Protein AF-A0A659UPA1-F1 (afdb_monomer)

Secondary structure (DSSP, 8-state):
-EEEEEEEGGGGGGGGGGGSTT--SSEEEEE--SS-GGG-EEEEE-TT-HHHHHHHHHHHTT-EEEEEE--TT-PPPPTTHHHHSTTSTTSTTTTTTS-HHHH-HHHHHHHHTT-SSHHHHHIIIIIS-S--TTHHHHHHHHHHHHHHTSPPPPP--

Nearest PDB structures (foldseek):
  1qe1-assembly1_A  TM=3.192E-01  e=7.813E+00  Human immunodeficiency virus type 1 BH10

Solvent-accessible surface area (backbone atoms only — not comparable to full-atom values): 9681 Å² total; per-residue (Å²): 111,74,46,78,35,90,45,35,35,76,52,26,86,54,52,70,55,64,61,37,90,85,51,64,61,78,45,62,54,75,50,73,46,84,92,47,61,87,73,49,48,76,52,78,35,39,81,84,33,67,62,45,48,50,46,40,51,23,61,77,67,74,33,48,64,37,33,70,39,65,40,82,81,66,71,75,77,66,84,62,63,64,66,80,64,67,82,60,95,77,58,80,65,60,82,76,62,70,54,70,53,78,80,37,52,59,35,48,53,18,43,77,74,72,34,97,37,36,64,67,36,42,44,52,56,57,73,68,32,93,72,51,77,65,48,70,61,52,51,52,49,53,56,46,57,57,52,73,76,48,77,84,77,78,82,85,127

Mean predicted aligned error: 10.01 Å

Structure (mmCIF, N/CA/C/O backbone):
data_AF-A0A659UPA1-F1
#
_entry.id   AF-A0A659UPA1-F1
#
loop_
_atom_site.group_PDB
_atom_site.id
_atom_site.type_symbol
_atom_site.label_atom_id
_atom_site.label_alt_id
_atom_site.label_comp_id
_atom_site.label_asym_id
_atom_site.label_entity_id
_atom_site.label_seq_id
_atom_site.pdbx_PDB_ins_code
_atom_site.Cartn_x
_atom_site.Cartn_y
_atom_site.Cartn_z
_atom_site.occupancy
_atom_site.B_iso_or_equiv
_atom_site.auth_seq_id
_atom_site.auth_comp_id
_atom_site.auth_asym_id
_atom_site.auth_atom_id
_atom_site.pdbx_PDB_model_num
ATOM 1 N N . VAL A 1 1 ? -15.733 5.324 -4.811 1.00 90.50 1 VAL A N 1
ATOM 2 C CA . VAL A 1 1 ? -14.363 5.826 -4.558 1.00 90.50 1 VAL A CA 1
ATOM 3 C C . VAL A 1 1 ? -13.585 4.723 -3.864 1.00 90.50 1 VAL A C 1
ATOM 5 O O . VAL A 1 1 ? -14.192 3.997 -3.078 1.00 90.50 1 VAL A O 1
ATOM 8 N N . ALA A 1 2 ? -12.307 4.561 -4.199 1.00 96.75 2 ALA A N 1
ATOM 9 C CA . ALA A 1 2 ? -11.407 3.609 -3.560 1.00 96.75 2 ALA A CA 1
ATOM 10 C C . ALA A 1 2 ? -10.199 4.355 -2.980 1.00 96.75 2 ALA A C 1
ATOM 12 O O . ALA A 1 2 ? -9.765 5.346 -3.562 1.00 96.75 2 ALA A O 1
ATOM 13 N N . VAL A 1 3 ? -9.702 3.878 -1.845 1.00 98.12 3 VAL A N 1
ATOM 14 C CA . VAL A 1 3 ? -8.472 4.310 -1.185 1.00 98.12 3 VAL A CA 1
ATOM 15 C C . VAL A 1 3 ? -7.553 3.101 -1.133 1.00 98.12 3 VAL A C 1
ATOM 17 O O . VAL A 1 3 ? -7.930 2.045 -0.616 1.00 98.12 3 VAL A O 1
ATOM 20 N N . LEU A 1 4 ? -6.379 3.265 -1.728 1.00 98.00 4 LEU A N 1
ATOM 21 C CA . LEU A 1 4 ? -5.340 2.255 -1.833 1.00 98.00 4 LEU A CA 1
ATOM 22 C C . LEU A 1 4 ? -4.172 2.719 -0.967 1.00 98.00 4 LEU A C 1
ATOM 24 O O . LEU A 1 4 ? -3.770 3.876 -1.072 1.00 98.00 4 LEU A O 1
ATOM 28 N N . ILE A 1 5 ? -3.709 1.852 -0.075 1.00 97.50 5 ILE A N 1
ATOM 29 C CA . ILE A 1 5 ? -2.656 2.147 0.899 1.00 97.50 5 ILE A CA 1
ATOM 30 C C . ILE A 1 5 ? -1.534 1.130 0.691 1.00 97.50 5 ILE A C 1
ATOM 32 O O . ILE A 1 5 ? -1.822 -0.044 0.470 1.00 97.50 5 ILE A O 1
ATOM 36 N N . GLU A 1 6 ? -0.279 1.562 0.762 1.00 95.25 6 GLU A N 1
ATOM 37 C CA . GLU A 1 6 ? 0.862 0.641 0.802 1.00 95.25 6 GLU A CA 1
ATOM 38 C C . GLU A 1 6 ? 0.796 -0.236 2.061 1.00 95.25 6 GLU A C 1
ATOM 40 O O . GLU A 1 6 ? 0.401 0.190 3.149 1.00 95.25 6 GLU A O 1
ATOM 45 N N . GLY A 1 7 ? 1.117 -1.506 1.895 1.00 94.44 7 GLY A N 1
ATOM 46 C CA . GLY A 1 7 ? 0.991 -2.551 2.894 1.00 94.44 7 GLY A CA 1
ATOM 47 C C . GLY A 1 7 ? 0.538 -3.872 2.278 1.00 94.44 7 GLY A C 1
ATOM 48 O O . GLY A 1 7 ? 0.177 -3.933 1.100 1.00 94.44 7 GLY A O 1
ATOM 49 N N . PRO A 1 8 ? 0.528 -4.952 3.069 1.00 95.31 8 PRO A N 1
ATOM 50 C CA . PRO A 1 8 ? 0.425 -6.298 2.537 1.00 95.31 8 PRO A CA 1
ATOM 51 C C . PRO A 1 8 ? -1.033 -6.637 2.197 1.00 95.31 8 PRO A C 1
ATOM 53 O O . PRO A 1 8 ? -1.941 -6.495 3.027 1.00 95.31 8 PRO A O 1
ATOM 56 N N . ALA A 1 9 ? -1.288 -7.057 0.952 1.00 95.62 9 ALA A N 1
ATOM 57 C CA . ALA A 1 9 ? -2.650 -7.210 0.426 1.00 95.62 9 ALA A CA 1
ATOM 58 C C . ALA A 1 9 ? -3.538 -8.167 1.248 1.00 95.62 9 ALA A C 1
ATOM 60 O O . ALA A 1 9 ? -4.740 -7.915 1.407 1.00 95.62 9 ALA A O 1
ATOM 61 N N . ASP A 1 10 ? -2.955 -9.225 1.809 1.00 95.06 10 ASP A N 1
ATOM 62 C CA . ASP A 1 10 ? -3.593 -10.225 2.674 1.00 95.06 10 ASP A CA 1
ATOM 63 C C . ASP A 1 10 ? -4.076 -9.655 4.021 1.00 95.06 10 ASP A C 1
ATOM 65 O O . ASP A 1 10 ? -5.009 -10.194 4.619 1.00 95.06 10 ASP A O 1
ATOM 69 N N . ALA A 1 11 ? -3.557 -8.503 4.454 1.00 96.50 11 ALA A N 1
ATOM 70 C CA . ALA A 1 11 ? -4.013 -7.809 5.657 1.00 96.50 11 ALA A CA 1
ATOM 71 C C . ALA A 1 11 ? -5.138 -6.787 5.406 1.00 96.50 11 ALA A C 1
ATOM 73 O O . ALA A 1 11 ? -5.604 -6.139 6.347 1.00 96.50 11 ALA A O 1
ATOM 74 N N . SER A 1 12 ? -5.626 -6.637 4.167 1.00 97.25 12 SER A N 1
ATOM 75 C CA . SER A 1 12 ? -6.622 -5.608 3.806 1.00 97.25 12 SER A CA 1
ATOM 76 C C . SER A 1 12 ? -7.880 -5.630 4.681 1.00 97.25 12 SER A C 1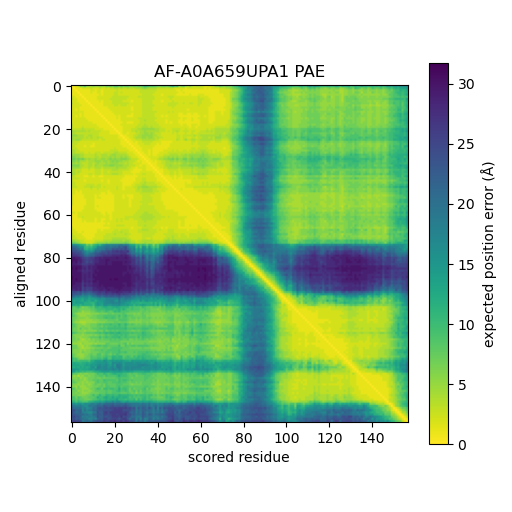
ATOM 78 O O . SER A 1 12 ? -8.478 -4.587 4.949 1.00 97.25 12 SER A O 1
ATOM 80 N N . ALA A 1 13 ? -8.302 -6.812 5.140 1.00 97.12 13 ALA A N 1
ATOM 81 C CA . ALA A 1 13 ? -9.482 -6.969 5.991 1.00 97.12 13 ALA A CA 1
ATOM 82 C C . ALA A 1 13 ? -9.327 -6.317 7.380 1.00 97.12 13 ALA A C 1
ATOM 84 O O . ALA A 1 13 ? -10.329 -6.068 8.052 1.00 97.12 13 ALA A O 1
ATOM 85 N N . LEU A 1 14 ? -8.094 -6.024 7.803 1.00 96.88 14 LEU A N 1
ATOM 86 C CA . LEU A 1 14 ? -7.776 -5.420 9.095 1.00 96.88 14 LEU A CA 1
ATOM 87 C C . LEU A 1 14 ? -7.799 -3.885 9.057 1.00 96.88 14 LEU A C 1
ATOM 89 O O . LEU A 1 14 ? -7.975 -3.266 10.104 1.00 96.88 14 LEU A O 1
ATOM 93 N N . LEU A 1 15 ? -7.692 -3.258 7.880 1.00 97.06 15 LEU A N 1
ATOM 94 C CA . LEU A 1 15 ? -7.679 -1.794 7.730 1.00 97.06 15 LEU A CA 1
ATOM 95 C C . LEU A 1 15 ? -8.849 -1.072 8.429 1.00 97.06 15 LEU A C 1
ATOM 97 O O . LEU A 1 15 ? -8.596 -0.081 9.116 1.00 97.06 15 LEU A O 1
ATOM 101 N N . PRO A 1 16 ? -10.114 -1.547 8.357 1.00 97.00 16 PRO A N 1
ATOM 102 C CA . PRO A 1 16 ? -11.224 -0.879 9.041 1.00 97.00 16 PRO A CA 1
ATOM 103 C C . PRO A 1 16 ? -11.073 -0.817 10.566 1.00 97.00 16 PRO A C 1
ATOM 105 O O . PRO A 1 16 ? -11.706 0.014 11.215 1.00 97.00 16 PRO A O 1
ATOM 108 N N . LEU A 1 17 ? -10.238 -1.681 11.156 1.00 97.31 17 LEU A N 1
ATOM 109 C CA . LEU A 1 17 ? -9.998 -1.696 12.595 1.00 97.31 17 LEU A CA 1
ATOM 110 C C . LEU A 1 17 ? -9.262 -0.438 13.076 1.00 97.31 17 LEU A C 1
ATOM 112 O O . LEU A 1 17 ? -9.412 -0.100 14.248 1.00 97.31 17 LEU A O 1
ATOM 116 N N . LEU A 1 18 ? -8.526 0.251 12.191 1.00 96.88 18 LEU A N 1
ATOM 117 C CA . LEU A 1 18 ? -7.843 1.518 12.483 1.00 96.88 18 LEU A CA 1
ATOM 118 C C . LEU A 1 18 ? -8.816 2.649 12.837 1.00 96.88 18 LEU A C 1
ATOM 120 O O . LEU A 1 18 ? -8.448 3.559 13.564 1.00 96.88 18 LEU A O 1
ATOM 124 N N . ALA A 1 19 ? -10.067 2.576 12.374 1.00 96.81 19 ALA A N 1
ATOM 125 C CA . ALA A 1 19 ? -11.094 3.576 12.668 1.00 96.81 19 ALA A CA 1
ATOM 126 C C . ALA A 1 19 ? -11.883 3.301 13.959 1.00 96.81 19 ALA A C 1
ATOM 128 O O . ALA A 1 19 ? -12.828 4.030 14.273 1.00 96.81 19 ALA A O 1
ATOM 129 N N . ARG A 1 20 ? -11.542 2.242 14.707 1.00 97.25 20 ARG A N 1
ATOM 130 C CA . ARG A 1 20 ? -12.195 1.956 15.989 1.00 97.25 20 ARG A CA 1
ATOM 131 C C . ARG A 1 20 ? -11.721 2.942 17.064 1.00 97.25 20 ARG A C 1
ATOM 133 O O . ARG A 1 20 ? -10.518 3.159 17.164 1.00 97.25 20 ARG A O 1
ATOM 140 N N . PRO A 1 21 ? -12.615 3.482 17.917 1.00 94.19 21 PRO A N 1
ATOM 141 C CA . PRO A 1 21 ? -12.233 4.424 18.977 1.00 94.19 21 PRO A CA 1
ATOM 142 C C . PRO A 1 21 ? -11.178 3.888 19.956 1.00 94.19 21 PRO A C 1
ATOM 144 O O . PRO A 1 21 ? -10.422 4.660 20.544 1.00 94.19 21 PRO A O 1
ATOM 147 N N . GLU A 1 22 ? -11.134 2.569 20.149 1.00 95.88 22 GLU A N 1
ATOM 148 C CA . GLU A 1 22 ? -10.166 1.894 21.014 1.00 95.88 22 GLU A CA 1
ATOM 149 C C . GLU A 1 22 ? -8.780 1.749 20.362 1.00 95.88 22 GLU A C 1
ATOM 151 O O . GLU A 1 22 ? -7.802 1.484 21.058 1.00 95.88 22 GLU A O 1
ATOM 156 N N . MET A 1 23 ? -8.682 1.919 19.039 1.00 95.25 23 MET A N 1
ATOM 157 C CA . MET A 1 23 ? -7.437 1.818 18.282 1.00 95.25 23 MET A CA 1
ATOM 158 C C . MET A 1 23 ? -6.723 3.175 18.280 1.00 95.25 23 MET A C 1
ATOM 160 O O . MET A 1 23 ? -6.838 3.946 17.335 1.00 95.25 23 MET A O 1
ATOM 164 N N . GLN A 1 24 ? -6.017 3.488 19.369 1.00 94.88 24 GLN A N 1
ATOM 165 C CA . GLN A 1 24 ? -5.309 4.764 19.541 1.00 94.88 24 GLN A CA 1
ATOM 166 C C . GLN A 1 24 ? -3.842 4.649 19.100 1.00 94.88 24 GLN A C 1
ATOM 168 O O . GLN A 1 24 ? -3.090 3.912 19.741 1.00 94.88 24 GLN A O 1
ATOM 173 N N . PRO A 1 25 ? -3.408 5.369 18.046 1.00 95.44 25 PRO A N 1
ATOM 174 C CA . PRO A 1 25 ? -2.010 5.398 17.629 1.00 95.44 25 PRO A CA 1
ATOM 175 C C . PRO A 1 25 ? -1.051 5.880 18.738 1.00 95.44 25 PRO A C 1
ATOM 177 O O . PRO A 1 25 ? -1.446 6.700 19.570 1.00 95.44 25 PRO A O 1
ATOM 180 N N . PRO A 1 26 ? 0.224 5.445 18.729 1.00 95.44 26 PRO A N 1
ATOM 181 C CA . PRO A 1 26 ? 0.847 4.618 17.698 1.00 95.44 26 PRO A CA 1
ATOM 182 C C . PRO A 1 26 ? 0.427 3.145 17.793 1.00 95.44 26 PRO A C 1
ATOM 184 O O . PRO A 1 26 ? 0.515 2.523 18.849 1.00 95.44 26 PRO A O 1
ATOM 187 N N . VAL A 1 27 ? -0.005 2.586 16.664 1.00 96.12 27 VAL A N 1
ATOM 188 C CA . VAL A 1 27 ? -0.340 1.161 16.503 1.00 96.12 27 VAL A CA 1
ATOM 189 C C . VAL A 1 27 ? 0.393 0.625 15.285 1.00 96.12 27 VAL A C 1
ATOM 191 O O . VAL A 1 27 ? 0.774 1.397 14.415 1.00 96.12 27 VAL A O 1
ATOM 194 N N . ALA A 1 28 ? 0.597 -0.683 15.196 1.00 96.19 28 ALA A N 1
ATOM 195 C CA . ALA A 1 28 ? 1.211 -1.291 14.023 1.00 96.19 28 ALA A CA 1
ATOM 196 C C . ALA A 1 28 ? 0.437 -2.536 13.603 1.00 96.19 28 ALA A C 1
ATOM 198 O O . ALA A 1 28 ? -0.066 -3.280 14.448 1.00 96.19 28 ALA A O 1
ATOM 199 N N . LEU A 1 29 ? 0.376 -2.770 12.295 1.00 95.56 29 LEU A N 1
ATOM 200 C CA . LEU A 1 29 ? 0.093 -4.096 11.767 1.00 95.56 29 LEU A CA 1
ATOM 201 C C . LEU A 1 29 ? 1.363 -4.939 11.924 1.00 95.56 29 LEU A C 1
ATOM 203 O O . LEU A 1 29 ? 2.443 -4.503 11.527 1.00 95.56 29 LEU A O 1
ATOM 207 N N . LEU A 1 30 ? 1.219 -6.131 12.499 1.00 94.88 30 LEU A N 1
ATOM 208 C CA . LEU A 1 30 ? 2.305 -7.079 12.719 1.00 94.88 30 LEU A CA 1
ATOM 209 C C . LEU A 1 30 ? 2.024 -8.348 11.918 1.00 94.88 30 LEU A C 1
ATOM 211 O O . LEU A 1 30 ? 1.008 -9.003 12.155 1.00 94.88 30 LEU A O 1
ATOM 215 N N . CYS A 1 31 ? 2.940 -8.708 11.024 1.00 93.25 31 CYS A N 1
ATOM 216 C CA . CYS A 1 31 ? 2.966 -10.035 10.417 1.00 93.25 31 CYS A CA 1
ATOM 217 C C . CYS A 1 31 ? 4.097 -10.825 11.077 1.00 93.25 31 CYS A C 1
ATOM 219 O O . CYS A 1 31 ? 5.269 -10.490 10.910 1.00 93.25 31 CYS A O 1
ATOM 221 N N . TYR A 1 32 ? 3.722 -11.824 11.880 1.00 92.38 32 TYR A N 1
ATOM 222 C CA . TYR A 1 32 ? 4.630 -12.633 12.691 1.00 92.38 32 TYR A CA 1
ATOM 223 C C . TYR A 1 32 ? 4.571 -14.099 12.238 1.00 92.38 32 TYR A C 1
ATOM 225 O O . TYR A 1 32 ? 3.611 -14.797 12.574 1.00 92.38 32 TYR A O 1
ATOM 233 N N . PRO A 1 33 ? 5.555 -14.570 11.462 1.00 89.56 33 PRO A N 1
ATOM 234 C CA . PRO A 1 33 ? 5.671 -15.980 11.109 1.00 89.56 33 PRO A CA 1
ATOM 235 C C . PRO A 1 33 ? 6.227 -16.789 12.291 1.00 89.56 33 PRO A C 1
ATOM 237 O O . PRO A 1 33 ? 7.334 -16.538 12.762 1.00 89.56 33 PRO A O 1
ATOM 240 N N . GLU A 1 34 ? 5.453 -17.767 12.774 1.00 90.25 34 GLU A N 1
ATOM 241 C CA . GLU A 1 34 ? 5.802 -18.570 13.961 1.00 90.25 34 GLU A CA 1
ATOM 242 C C . GLU A 1 34 ? 7.057 -19.432 13.757 1.00 90.25 34 GLU A C 1
ATOM 244 O O . GLU A 1 34 ? 7.867 -19.559 14.676 1.00 90.25 34 GLU A O 1
ATOM 249 N N . ASP A 1 35 ? 7.234 -19.986 12.555 1.00 89.44 35 ASP A N 1
ATOM 250 C CA . ASP A 1 35 ? 8.360 -20.867 12.221 1.00 89.44 35 ASP A CA 1
ATOM 251 C C . ASP A 1 35 ? 9.671 -20.105 11.975 1.00 89.44 35 ASP A C 1
ATOM 253 O O . ASP A 1 35 ? 10.754 -20.679 12.082 1.00 89.44 35 ASP A O 1
ATOM 257 N N . ASP A 1 36 ? 9.585 -18.804 11.680 1.00 87.81 36 ASP A N 1
ATOM 258 C CA . ASP A 1 36 ? 10.746 -17.938 11.469 1.00 87.81 36 ASP A CA 1
ATOM 259 C C . ASP A 1 36 ? 10.5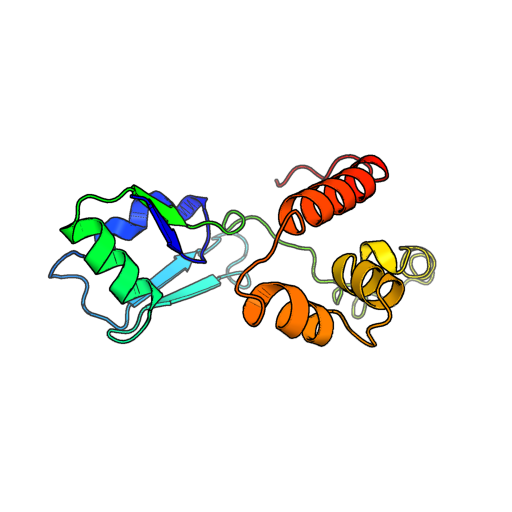21 -16.523 12.037 1.00 87.81 36 ASP A C 1
ATOM 261 O O . ASP A 1 36 ? 10.369 -15.556 11.284 1.00 87.81 36 ASP A O 1
ATOM 265 N N . PRO A 1 37 ? 10.539 -16.354 13.372 1.00 90.00 37 PRO A N 1
ATOM 266 C CA . PRO A 1 37 ? 10.281 -15.065 14.012 1.00 90.00 37 PRO A CA 1
ATOM 267 C C . PRO A 1 37 ? 11.199 -13.919 13.561 1.00 90.00 37 PRO A C 1
ATOM 269 O O . PRO A 1 37 ? 10.834 -12.751 13.720 1.00 90.00 37 PRO A O 1
ATOM 272 N N . ALA A 1 38 ? 12.387 -14.222 13.023 1.00 87.81 38 ALA A N 1
ATOM 273 C CA . ALA A 1 38 ? 13.336 -13.219 12.544 1.00 87.81 38 ALA A CA 1
ATOM 274 C C . ALA A 1 38 ? 12.820 -12.466 11.306 1.00 87.81 38 ALA A C 1
ATOM 276 O O . ALA A 1 38 ? 13.182 -11.311 11.104 1.00 87.81 38 ALA A O 1
ATOM 277 N N . SER A 1 39 ? 11.915 -13.074 10.535 1.00 84.31 39 SER A N 1
ATOM 278 C CA . SER A 1 39 ? 11.296 -12.475 9.343 1.00 84.31 39 SER A CA 1
ATOM 279 C C . SER A 1 39 ? 10.029 -11.652 9.632 1.00 84.31 39 SER A C 1
ATOM 281 O O . SER A 1 39 ? 9.226 -11.369 8.741 1.00 84.31 39 SER A O 1
ATOM 283 N N . THR A 1 40 ? 9.830 -11.250 10.887 1.00 90.62 40 THR A N 1
ATOM 284 C CA . THR A 1 40 ? 8.704 -10.406 11.301 1.00 90.62 40 THR A CA 1
ATOM 285 C C . THR A 1 40 ? 8.731 -9.049 10.602 1.00 90.62 40 THR A C 1
ATOM 287 O O . THR A 1 40 ? 9.754 -8.369 10.587 1.00 90.62 40 THR A O 1
ATOM 290 N N . SER A 1 41 ? 7.571 -8.610 10.113 1.00 91.12 41 SER A N 1
ATOM 291 C CA . SER A 1 41 ? 7.400 -7.297 9.481 1.00 91.12 41 SER A CA 1
ATOM 292 C C . SER A 1 41 ? 6.361 -6.447 10.209 1.00 91.12 41 SER A C 1
ATOM 294 O O . SER A 1 41 ? 5.366 -6.957 10.738 1.00 91.12 41 SER A O 1
ATOM 296 N N . PHE A 1 42 ? 6.605 -5.136 10.243 1.00 93.25 42 PHE A N 1
ATOM 297 C CA . PHE A 1 42 ? 5.761 -4.154 10.915 1.00 93.25 42 PHE A CA 1
ATOM 298 C C . PHE A 1 42 ? 5.406 -2.997 9.977 1.00 93.25 42 PHE A C 1
ATOM 300 O O . PHE A 1 42 ? 6.278 -2.413 9.341 1.00 93.25 42 PHE A O 1
ATOM 307 N N . TRP A 1 43 ? 4.126 -2.618 9.961 1.00 95.56 43 TRP A N 1
ATOM 308 C CA . TRP A 1 43 ? 3.632 -1.415 9.284 1.00 95.56 43 TRP A CA 1
ATOM 309 C C . TRP A 1 43 ? 3.069 -0.465 10.345 1.00 95.56 43 TRP A C 1
ATOM 311 O O . TRP A 1 43 ? 1.972 -0.713 10.864 1.00 95.56 43 TRP A O 1
ATOM 321 N N . PRO A 1 44 ? 3.838 0.559 10.762 1.00 96.06 44 PRO A N 1
ATOM 322 C CA . PRO A 1 44 ? 3.455 1.447 11.848 1.00 96.06 44 PRO A CA 1
ATOM 323 C C . PRO A 1 44 ? 2.496 2.541 11.370 1.00 96.06 44 PRO A C 1
ATOM 325 O O . PRO A 1 44 ? 2.694 3.159 10.331 1.00 96.06 44 PRO A O 1
ATOM 328 N N . PHE A 1 45 ? 1.499 2.841 12.194 1.00 97.25 45 PHE A N 1
ATOM 329 C CA . PHE A 1 45 ? 0.539 3.919 12.002 1.00 97.25 45 PHE A CA 1
ATOM 330 C C . PHE A 1 45 ? 0.678 4.933 13.133 1.00 97.25 45 PHE A C 1
ATOM 332 O O . PHE A 1 45 ? 0.535 4.609 14.316 1.00 97.25 45 PHE A O 1
ATOM 339 N N . ALA A 1 46 ? 0.925 6.182 12.755 1.00 97.00 46 ALA A N 1
ATOM 340 C CA . ALA A 1 46 ? 0.899 7.332 13.650 1.00 97.00 46 ALA A CA 1
ATOM 341 C C . ALA A 1 46 ? -0.347 8.179 13.379 1.00 97.00 46 ALA A C 1
ATOM 343 O O . ALA A 1 46 ? -0.882 8.162 12.271 1.00 97.00 46 ALA A O 1
ATOM 344 N N . GLU A 1 47 ? -0.768 8.986 14.355 1.00 96.75 47 GLU A N 1
ATOM 345 C CA . GLU A 1 47 ? -1.916 9.888 14.187 1.00 96.75 47 GLU A CA 1
ATOM 346 C C . GLU A 1 47 ? -1.764 10.787 12.950 1.00 96.75 47 GLU A C 1
ATOM 348 O O . GLU A 1 47 ? -2.729 11.011 12.233 1.00 96.75 47 GLU A O 1
ATOM 353 N N . PHE A 1 48 ? -0.547 11.239 12.643 1.00 95.44 48 PHE A N 1
ATOM 354 C CA . PHE A 1 48 ? -0.251 12.088 11.485 1.00 95.44 48 PHE A CA 1
ATOM 355 C C . PHE A 1 48 ? 0.154 11.317 10.218 1.00 95.44 48 PHE A C 1
ATOM 357 O O . PHE A 1 48 ? 0.426 11.953 9.201 1.00 95.44 48 PHE A O 1
ATOM 364 N N . SER A 1 49 ? 0.240 9.983 10.265 1.00 96.06 49 SER A N 1
ATOM 365 C CA . SER A 1 49 ? 0.639 9.201 9.088 1.00 96.06 49 SER A CA 1
ATOM 366 C C . SER A 1 49 ? -0.439 9.287 7.998 1.00 96.06 49 SER A C 1
ATOM 368 O O . SER A 1 49 ? -1.634 9.179 8.317 1.00 96.06 49 SER A O 1
ATOM 370 N N . PRO A 1 50 ? -0.058 9.523 6.730 1.00 96.81 50 PRO A N 1
ATOM 371 C CA . PRO A 1 50 ? -1.021 9.650 5.641 1.00 96.81 50 PRO A CA 1
ATOM 372 C C . PRO A 1 50 ? -1.858 8.379 5.467 1.00 96.81 50 PRO A C 1
ATOM 374 O O . PRO A 1 50 ? -3.052 8.475 5.197 1.00 96.81 50 PRO A O 1
ATOM 377 N N . GLU A 1 51 ? -1.284 7.205 5.715 1.00 97.00 51 GLU A N 1
ATOM 378 C CA . GLU A 1 51 ? -1.951 5.905 5.656 1.00 97.00 51 GLU A CA 1
ATOM 379 C C . GLU A 1 51 ? -3.073 5.813 6.698 1.00 97.00 51 GLU A C 1
ATOM 381 O O . GLU A 1 51 ? -4.208 5.452 6.377 1.00 97.00 51 GLU A O 1
ATOM 386 N N . TYR A 1 52 ? -2.796 6.207 7.946 1.00 97.44 52 TYR A N 1
ATOM 387 C CA . TYR A 1 52 ? -3.806 6.216 9.005 1.00 97.44 52 TYR A CA 1
ATOM 388 C C . TYR A 1 52 ? -4.937 7.203 8.695 1.00 97.44 52 TYR A C 1
ATOM 390 O O . TYR A 1 52 ? -6.115 6.852 8.782 1.00 97.44 52 TYR A O 1
ATOM 398 N N . GLN A 1 53 ? -4.598 8.422 8.263 1.00 97.88 53 GLN A N 1
ATOM 399 C CA . GLN A 1 53 ? -5.590 9.431 7.882 1.00 97.88 53 GLN A CA 1
ATOM 400 C C . GLN A 1 53 ? -6.448 8.978 6.691 1.00 97.88 53 GLN A C 1
ATOM 402 O O . GLN A 1 53 ? -7.670 9.159 6.699 1.00 97.88 53 GLN A O 1
ATOM 407 N N . ALA A 1 54 ? -5.839 8.328 5.699 1.00 97.88 54 ALA A N 1
ATOM 408 C CA . ALA A 1 54 ? -6.536 7.761 4.553 1.00 97.88 54 ALA A CA 1
ATOM 409 C C . ALA A 1 54 ? -7.502 6.642 4.973 1.00 97.88 54 ALA A C 1
ATOM 411 O O . ALA A 1 54 ? -8.644 6.615 4.505 1.00 97.88 54 ALA A O 1
ATOM 412 N N . ALA A 1 55 ? -7.095 5.767 5.898 1.00 97.75 55 ALA A N 1
ATOM 413 C CA . ALA A 1 55 ? -7.955 4.719 6.440 1.00 97.75 55 ALA A CA 1
ATOM 414 C C . ALA A 1 55 ? -9.166 5.298 7.194 1.00 97.75 55 ALA A C 1
ATOM 416 O O . ALA A 1 55 ? -10.301 4.884 6.938 1.00 97.75 55 ALA A O 1
ATOM 417 N N . LEU A 1 56 ? -8.956 6.298 8.063 1.00 97.88 56 LEU A N 1
ATOM 418 C CA . LEU A 1 56 ? -10.046 6.983 8.771 1.00 97.88 56 LEU A CA 1
ATOM 419 C C . LEU A 1 56 ? -11.035 7.631 7.798 1.00 97.88 56 LEU A C 1
ATOM 421 O O . LEU A 1 56 ? -12.250 7.453 7.925 1.00 97.88 56 LEU A O 1
ATOM 425 N N . TRP A 1 57 ? -10.520 8.355 6.802 1.00 98.44 57 TRP A N 1
ATOM 426 C CA . TRP A 1 57 ? -11.350 8.989 5.784 1.00 98.44 57 TRP A CA 1
ATOM 427 C C . TRP A 1 57 ? -12.143 7.952 4.983 1.00 98.44 57 TRP A C 1
ATOM 429 O O . TRP A 1 57 ? -13.346 8.128 4.776 1.00 98.44 57 TRP A O 1
ATOM 439 N N . ALA A 1 58 ? -11.501 6.859 4.564 1.00 98.44 58 ALA A N 1
ATOM 440 C CA . ALA A 1 58 ? -12.134 5.818 3.766 1.00 98.44 58 ALA A CA 1
ATOM 441 C C . ALA A 1 58 ? -13.290 5.151 4.517 1.00 98.44 58 ALA A C 1
ATOM 443 O O . ALA A 1 58 ? -14.377 5.005 3.955 1.00 98.44 58 ALA A O 1
ATOM 444 N N . VAL A 1 59 ? -13.085 4.810 5.795 1.00 97.94 59 VAL A N 1
ATOM 445 C CA . VAL A 1 59 ? -14.137 4.241 6.649 1.00 97.94 59 VAL A CA 1
ATOM 446 C C . VAL A 1 59 ? -15.273 5.245 6.849 1.00 97.94 59 VAL A C 1
ATOM 448 O O . VAL A 1 59 ? -16.433 4.898 6.634 1.00 97.94 59 VAL A O 1
ATOM 451 N N . GLY A 1 60 ? -14.960 6.502 7.179 1.00 98.00 60 GLY A N 1
ATOM 452 C CA . GLY A 1 60 ? -15.965 7.550 7.390 1.00 98.00 60 GLY A CA 1
ATOM 453 C C . GLY A 1 60 ? -16.804 7.885 6.149 1.00 98.00 60 GLY A C 1
ATOM 454 O O . GLY A 1 60 ? -17.958 8.286 6.279 1.00 98.00 60 GLY A O 1
ATOM 455 N N . ASN A 1 61 ? -16.253 7.683 4.947 1.00 98.44 61 ASN A N 1
ATOM 456 C CA . ASN A 1 61 ? -16.930 7.933 3.668 1.00 98.44 61 ASN A CA 1
ATOM 457 C C . ASN A 1 61 ? -17.454 6.657 2.993 1.00 98.44 61 ASN A C 1
ATOM 459 O O . ASN A 1 61 ? -17.937 6.716 1.861 1.00 98.44 61 ASN A O 1
ATOM 463 N N . ASN A 1 62 ? -17.366 5.506 3.666 1.00 97.56 62 ASN A N 1
ATOM 464 C CA . ASN A 1 62 ? -17.815 4.219 3.142 1.00 97.56 62 ASN A CA 1
ATOM 465 C C . ASN A 1 62 ? -17.163 3.865 1.780 1.00 97.56 62 ASN A C 1
ATOM 467 O O . ASN A 1 62 ? -17.796 3.269 0.902 1.00 97.56 62 ASN A O 1
ATOM 471 N N . ALA A 1 63 ? -15.904 4.279 1.594 1.00 98.38 63 ALA A N 1
ATOM 472 C CA . ALA A 1 63 ? -15.099 4.014 0.407 1.00 98.38 63 ALA A CA 1
ATOM 473 C C . ALA A 1 63 ? -14.519 2.590 0.437 1.00 98.38 63 ALA A C 1
ATOM 475 O O . ALA A 1 63 ? -14.331 1.997 1.499 1.00 98.38 63 ALA A O 1
ATOM 476 N N . ALA A 1 64 ? -14.200 2.035 -0.736 1.00 98.12 64 ALA A N 1
ATOM 477 C CA . ALA A 1 64 ? -13.440 0.789 -0.791 1.00 98.12 64 ALA A CA 1
ATOM 478 C C . ALA A 1 64 ? -12.022 1.042 -0.255 1.00 98.12 64 ALA A C 1
ATOM 480 O O . ALA A 1 64 ? -11.377 1.987 -0.695 1.00 98.12 64 ALA A O 1
ATOM 481 N N . LEU A 1 65 ? -11.552 0.216 0.679 1.00 98.31 65 LEU A N 1
ATOM 482 C CA . LEU A 1 65 ? -10.268 0.387 1.366 1.00 98.31 65 LEU A CA 1
ATOM 483 C C . LEU A 1 65 ? -9.448 -0.900 1.253 1.00 98.31 65 LEU A C 1
ATOM 485 O O . LEU A 1 65 ? -9.941 -1.957 1.658 1.00 98.31 65 LEU A O 1
ATOM 489 N N . ARG A 1 66 ? -8.251 -0.837 0.663 1.00 98.31 66 ARG A N 1
ATOM 490 C CA . ARG A 1 66 ? -7.392 -2.007 0.414 1.00 98.31 66 ARG A CA 1
ATOM 491 C C . ARG A 1 66 ? -5.913 -1.657 0.532 1.00 98.31 66 ARG A C 1
ATOM 493 O O . ARG A 1 66 ? -5.517 -0.547 0.186 1.00 98.31 66 ARG A O 1
ATOM 500 N N . PHE A 1 67 ? -5.138 -2.642 0.965 1.00 97.94 67 PHE A N 1
ATOM 501 C CA . PHE A 1 67 ? -3.698 -2.669 0.764 1.00 97.94 67 PHE A CA 1
ATOM 502 C C . PHE A 1 67 ? -3.367 -3.094 -0.674 1.00 97.94 67 PHE A C 1
ATOM 504 O O . PHE A 1 67 ? -4.185 -3.784 -1.296 1.00 97.94 67 PHE A O 1
ATOM 511 N N . ILE A 1 68 ? -2.217 -2.667 -1.203 1.00 96.88 68 ILE A N 1
ATOM 512 C CA . ILE A 1 68 ? -1.842 -2.910 -2.609 1.00 96.88 68 ILE A CA 1
ATOM 513 C C . ILE A 1 68 ? -0.482 -3.569 -2.835 1.00 96.88 68 ILE A C 1
ATOM 515 O O . ILE A 1 68 ? -0.189 -3.901 -3.984 1.00 96.88 68 ILE A O 1
ATOM 519 N N . ASP A 1 69 ? 0.308 -3.813 -1.793 1.00 93.88 69 ASP A N 1
ATOM 520 C CA . ASP A 1 69 ? 1.589 -4.497 -1.966 1.00 93.88 69 ASP A CA 1
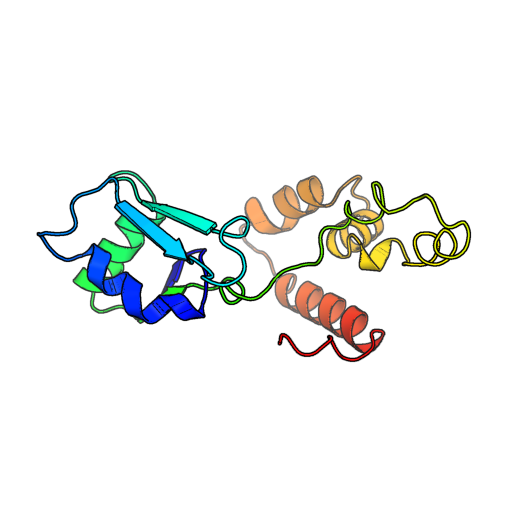ATOM 521 C C . ASP A 1 69 ? 1.385 -6.011 -2.048 1.00 93.88 69 ASP A C 1
ATOM 523 O O . ASP A 1 69 ? 0.278 -6.543 -1.893 1.00 93.88 69 ASP A O 1
ATOM 527 N N . LEU A 1 70 ? 2.481 -6.730 -2.283 1.00 91.69 70 LEU A N 1
ATOM 528 C CA . LEU A 1 70 ? 2.476 -8.185 -2.236 1.00 91.69 70 LEU A CA 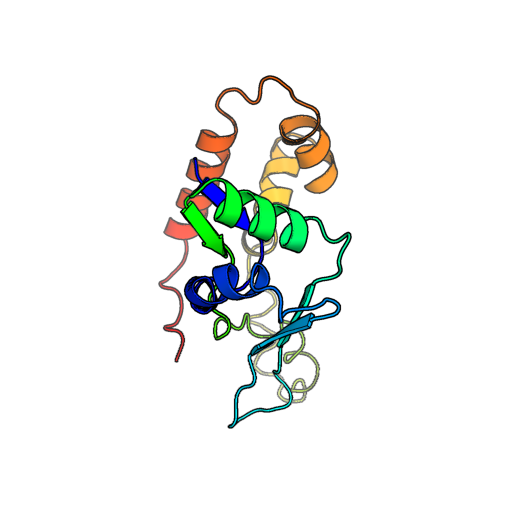1
ATOM 529 C C . LEU A 1 70 ? 2.006 -8.697 -0.855 1.00 91.69 70 LEU A C 1
ATOM 531 O O . LEU A 1 70 ? 2.103 -7.977 0.143 1.00 91.69 70 LEU A O 1
ATOM 535 N N . PRO A 1 71 ? 1.476 -9.933 -0.775 1.00 92.25 71 PRO A N 1
ATOM 536 C CA . PRO A 1 71 ? 1.120 -10.544 0.503 1.00 92.25 71 PRO A CA 1
ATOM 537 C C . PRO A 1 71 ? 2.285 -10.532 1.493 1.00 92.25 71 PRO A C 1
ATOM 539 O O . PRO A 1 71 ? 3.442 -10.584 1.089 1.00 92.25 71 PRO A O 1
ATOM 542 N N . SER A 1 72 ? 1.988 -10.549 2.790 1.00 89.81 72 SER A N 1
ATOM 543 C CA . SER A 1 72 ? 3.015 -10.564 3.840 1.00 89.81 72 SER A CA 1
ATOM 544 C C . SER A 1 72 ? 3.992 -11.748 3.745 1.00 89.81 72 SER A C 1
ATOM 546 O O . SER A 1 72 ? 5.127 -11.649 4.207 1.00 89.81 72 SER A O 1
ATOM 548 N N . SER A 1 73 ? 3.570 -12.854 3.121 1.00 84.69 73 SER A N 1
ATOM 549 C CA . SER A 1 73 ? 4.401 -14.031 2.845 1.00 84.69 73 SER A CA 1
ATOM 550 C C . SER A 1 73 ? 5.294 -13.894 1.613 1.00 84.69 73 SER A C 1
ATOM 552 O O . SER A 1 73 ? 6.205 -14.701 1.432 1.00 84.69 73 SER A O 1
ATOM 554 N N . ALA A 1 74 ? 5.050 -12.905 0.752 1.00 83.88 74 ALA A N 1
ATOM 555 C CA . ALA A 1 74 ? 5.832 -12.703 -0.453 1.00 83.88 74 ALA A CA 1
ATOM 556 C C . ALA A 1 74 ? 7.216 -12.178 -0.076 1.00 83.88 74 ALA A C 1
ATOM 558 O O . ALA A 1 74 ? 7.441 -10.981 0.102 1.00 83.88 74 ALA A O 1
ATOM 559 N N . ARG A 1 75 ? 8.156 -13.109 0.051 1.00 67.38 75 ARG A N 1
ATOM 560 C CA . ARG A 1 75 ? 9.563 -12.800 0.243 1.00 67.38 75 ARG A CA 1
ATOM 561 C C . ARG A 1 75 ? 10.226 -12.725 -1.119 1.00 67.38 75 ARG A C 1
ATOM 563 O O . ARG A 1 75 ? 10.192 -13.676 -1.896 1.00 67.38 75 ARG A O 1
ATOM 570 N N . VAL A 1 76 ? 10.855 -11.593 -1.393 1.00 55.47 76 VAL A N 1
ATOM 571 C CA . VAL A 1 76 ? 11.925 -11.555 -2.385 1.00 55.47 76 VAL A CA 1
ATOM 572 C C . VAL A 1 76 ? 13.132 -12.171 -1.688 1.00 55.47 76 VAL A C 1
ATOM 574 O O . VAL A 1 76 ? 13.486 -11.729 -0.594 1.00 55.47 76 VAL A O 1
ATOM 577 N N . ALA A 1 77 ? 13.708 -13.231 -2.258 1.00 49.97 77 ALA A N 1
ATOM 578 C CA . ALA A 1 77 ? 14.948 -13.795 -1.737 1.00 49.97 77 ALA A CA 1
ATOM 579 C C . ALA A 1 77 ? 15.971 -12.653 -1.579 1.00 49.97 77 ALA A C 1
ATOM 581 O O . ALA A 1 77 ? 16.124 -11.867 -2.522 1.00 49.97 77 ALA A O 1
ATOM 582 N N . PRO A 1 78 ? 16.624 -12.502 -0.412 1.00 43.47 78 PRO A N 1
ATOM 583 C CA . PRO A 1 78 ? 17.675 -11.514 -0.277 1.00 43.47 78 PRO A CA 1
ATOM 584 C C . PRO A 1 78 ? 18.724 -11.783 -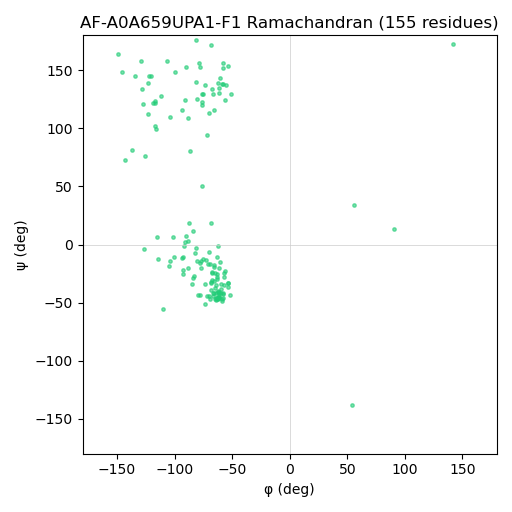1.355 1.00 43.47 78 PRO A C 1
ATOM 586 O O . PRO A 1 78 ? 19.268 -12.881 -1.441 1.00 43.47 78 PRO A O 1
ATOM 589 N N . LEU A 1 79 ? 19.014 -10.769 -2.171 1.00 44.78 79 LEU A N 1
ATOM 590 C CA . LEU A 1 79 ? 20.140 -10.803 -3.110 1.00 44.78 79 LEU A CA 1
ATOM 591 C C . LEU A 1 79 ? 21.486 -10.971 -2.369 1.00 44.78 79 LEU A C 1
ATOM 593 O O . LEU A 1 79 ? 22.482 -11.320 -2.989 1.00 44.78 79 LEU A O 1
ATOM 597 N N . ASP A 1 80 ? 21.502 -10.759 -1.048 1.00 37.22 80 ASP A N 1
ATOM 598 C CA . ASP A 1 80 ? 22.699 -10.759 -0.204 1.00 37.22 80 ASP A CA 1
ATOM 599 C C . ASP A 1 80 ? 23.014 -12.114 0.466 1.00 37.22 80 ASP A C 1
ATOM 601 O O . ASP A 1 80 ? 24.139 -12.300 0.932 1.00 37.22 80 ASP A O 1
ATOM 605 N N . ASP A 1 81 ? 22.115 -13.109 0.451 1.00 34.81 81 ASP A N 1
ATOM 606 C CA . ASP A 1 81 ? 22.453 -14.470 0.933 1.00 34.81 81 ASP A CA 1
ATOM 607 C C . ASP A 1 81 ? 23.440 -15.198 -0.007 1.00 34.81 81 ASP A C 1
ATOM 609 O O . ASP A 1 81 ? 23.991 -16.247 0.332 1.00 34.81 81 ASP A O 1
ATOM 613 N N . ALA A 1 82 ? 23.751 -14.597 -1.157 1.00 37.50 82 ALA A N 1
ATOM 614 C CA . ALA A 1 82 ? 24.865 -14.992 -2.008 1.00 37.50 82 ALA A CA 1
ATOM 615 C C . ALA A 1 82 ? 26.245 -14.561 -1.467 1.00 37.50 82 ALA A C 1
ATOM 617 O O . ALA A 1 82 ? 27.265 -15.057 -1.946 1.00 37.50 82 ALA A O 1
ATOM 618 N N . GLN A 1 83 ? 26.325 -13.678 -0.460 1.00 34.62 83 GLN A N 1
ATOM 619 C CA . GLN A 1 83 ? 27.611 -13.221 0.089 1.00 34.62 83 GLN A CA 1
ATOM 620 C C . GLN A 1 83 ? 28.125 -14.029 1.289 1.00 34.62 83 GLN A C 1
ATOM 622 O O . GLN A 1 83 ? 29.342 -14.097 1.468 1.00 34.62 83 GLN A O 1
ATOM 627 N N . GLU A 1 84 ? 27.2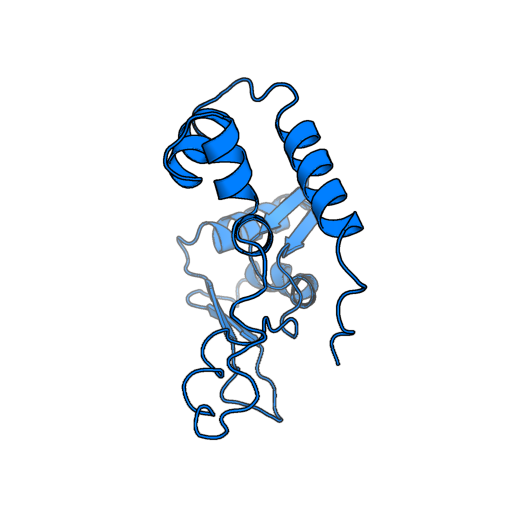71 -14.699 2.071 1.00 31.97 84 GLU A N 1
ATOM 628 C CA . GLU A 1 84 ? 27.724 -15.498 3.230 1.00 31.97 84 GLU A CA 1
ATOM 629 C C . GLU A 1 84 ? 27.732 -17.021 2.999 1.00 31.97 84 GLU A C 1
ATOM 631 O O . GLU A 1 84 ? 28.429 -17.739 3.719 1.00 31.97 84 GLU A O 1
ATOM 636 N N . ALA A 1 85 ? 27.092 -17.526 1.936 1.00 30.61 85 ALA A N 1
ATOM 637 C CA . ALA A 1 85 ? 27.265 -18.907 1.461 1.00 30.61 85 ALA A CA 1
ATOM 638 C C . ALA A 1 85 ? 28.405 -19.066 0.422 1.00 30.61 85 ALA A C 1
ATOM 640 O O . ALA A 1 85 ? 28.603 -20.147 -0.135 1.00 30.61 85 ALA A O 1
ATOM 641 N N . ALA A 1 86 ? 29.197 -18.013 0.182 1.00 37.81 86 ALA A N 1
ATOM 642 C CA . ALA A 1 86 ? 30.268 -17.943 -0.820 1.00 37.81 86 ALA A CA 1
ATOM 643 C C . ALA A 1 86 ? 31.567 -18.682 -0.421 1.00 37.81 86 ALA A C 1
ATOM 645 O O . ALA A 1 86 ? 32.670 -18.136 -0.503 1.00 37.81 86 ALA A O 1
ATOM 646 N N . ALA A 1 87 ? 31.451 -19.940 0.010 1.00 36.84 87 ALA A N 1
ATOM 647 C CA . ALA A 1 87 ? 32.583 -20.855 0.179 1.00 36.84 87 ALA A CA 1
ATOM 648 C C . ALA A 1 87 ? 32.538 -22.067 -0.768 1.00 36.84 87 ALA A C 1
ATOM 650 O O . ALA A 1 87 ? 33.398 -22.940 -0.650 1.00 36.84 87 ALA A O 1
ATOM 651 N N . ASP A 1 88 ? 31.595 -22.122 -1.716 1.00 35.66 88 ASP A N 1
ATOM 652 C CA . ASP A 1 88 ? 31.578 -23.160 -2.749 1.00 35.66 88 ASP A CA 1
ATOM 653 C C . ASP A 1 88 ? 31.596 -22.532 -4.154 1.00 35.66 88 ASP A C 1
ATOM 655 O O . ASP A 1 88 ? 30.672 -21.841 -4.580 1.00 35.66 88 ASP A O 1
ATOM 659 N N . GLU A 1 89 ? 32.703 -22.736 -4.873 1.00 40.88 89 GLU A N 1
ATOM 660 C CA . GLU A 1 89 ? 33.124 -22.036 -6.102 1.00 40.88 89 GLU A CA 1
ATOM 661 C C . GLU A 1 89 ? 32.257 -22.331 -7.349 1.00 40.88 89 GLU A C 1
ATOM 663 O O . GLU 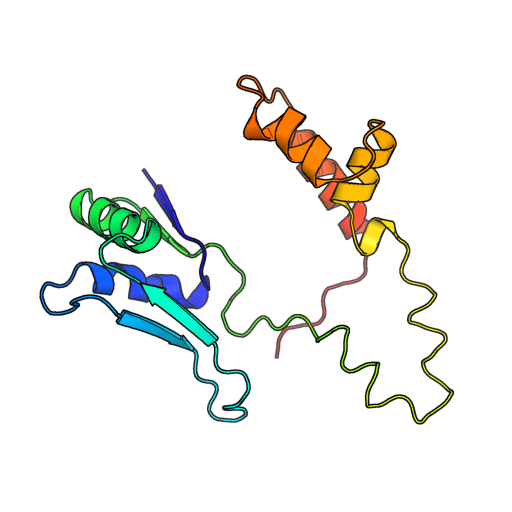A 1 89 ? 32.678 -22.093 -8.485 1.00 40.88 89 GLU A O 1
ATOM 668 N N . THR A 1 90 ? 31.041 -22.850 -7.176 1.00 43.53 90 THR A N 1
ATOM 669 C CA . THR A 1 90 ? 30.231 -23.385 -8.282 1.00 43.53 90 THR A CA 1
ATOM 670 C C . THR A 1 90 ? 29.071 -22.468 -8.703 1.00 43.53 90 THR A C 1
ATOM 672 O O . THR A 1 90 ? 28.624 -22.566 -9.846 1.00 43.53 90 THR A O 1
ATOM 675 N N . GLU A 1 91 ? 28.640 -21.515 -7.865 1.00 38.25 91 GLU A N 1
ATOM 676 C CA . GLU A 1 91 ? 27.484 -20.633 -8.154 1.00 38.25 91 GLU A CA 1
ATOM 677 C C . GLU A 1 91 ? 27.839 -19.219 -8.647 1.00 38.25 91 GLU A C 1
ATOM 679 O O . GLU A 1 91 ? 26.996 -18.542 -9.234 1.00 38.25 91 GLU A O 1
ATOM 684 N N . ALA A 1 92 ? 29.112 -18.812 -8.582 1.00 33.88 92 ALA A N 1
ATOM 685 C CA . ALA A 1 92 ? 29.591 -17.505 -9.063 1.00 33.88 92 ALA A CA 1
ATOM 686 C C . ALA A 1 92 ? 29.407 -17.254 -10.583 1.00 33.88 92 ALA A C 1
ATOM 688 O O . ALA A 1 92 ? 29.778 -16.198 -11.095 1.00 33.88 92 ALA A O 1
ATOM 689 N N . LYS A 1 93 ? 28.860 -18.216 -11.337 1.00 36.91 93 LYS A N 1
ATOM 690 C CA . LYS A 1 93 ? 28.531 -18.055 -12.761 1.00 36.91 93 LYS A CA 1
ATOM 691 C C . LYS A 1 93 ? 27.100 -17.593 -13.025 1.00 36.91 93 LYS A C 1
ATOM 693 O O . LYS A 1 93 ? 26.878 -17.022 -14.084 1.00 36.91 93 LYS A O 1
ATOM 698 N N . VAL A 1 94 ? 26.157 -17.786 -12.101 1.00 41.88 94 VAL A N 1
ATOM 699 C CA . VAL A 1 94 ? 24.739 -17.460 -12.354 1.00 41.88 94 VAL A CA 1
ATOM 700 C C . VAL A 1 94 ? 24.446 -15.979 -12.068 1.00 41.88 94 VAL A C 1
ATOM 702 O O . VAL A 1 94 ? 23.720 -15.331 -12.819 1.00 41.88 94 VAL A O 1
ATOM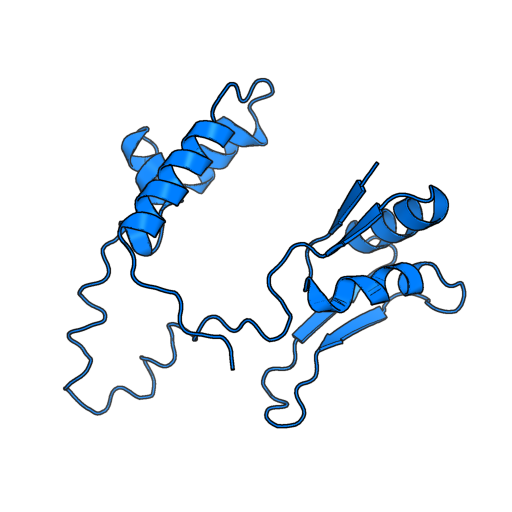 705 N N . GLU A 1 95 ? 25.110 -15.376 -11.078 1.00 41.34 95 GLU A N 1
ATOM 706 C CA . GLU A 1 95 ? 24.958 -13.942 -10.765 1.00 41.34 95 GLU A CA 1
ATOM 707 C C . GLU A 1 95 ? 25.546 -12.996 -11.827 1.00 41.34 95 GLU A C 1
ATOM 709 O O . GLU A 1 95 ? 25.212 -11.810 -11.882 1.00 41.34 95 GLU A O 1
ATOM 714 N N . SER A 1 96 ? 26.406 -13.513 -12.704 1.00 43.84 96 SER A N 1
ATOM 715 C CA . SER A 1 96 ? 26.983 -12.768 -13.825 1.00 43.84 96 SER A CA 1
ATOM 716 C C . SER A 1 96 ? 26.056 -12.697 -15.052 1.00 43.84 96 SER A C 1
ATOM 718 O O . SER A 1 96 ? 26.400 -11.996 -16.006 1.00 43.84 96 SER A O 1
ATOM 720 N N . GLU A 1 97 ? 24.923 -13.411 -15.070 1.00 52.28 97 GLU A N 1
ATOM 721 C CA . GLU A 1 97 ? 24.134 -13.641 -16.295 1.00 52.28 97 GLU A CA 1
ATOM 722 C C . GLU A 1 97 ? 22.734 -13.002 -16.316 1.00 52.28 97 GLU A C 1
ATOM 724 O O . GLU A 1 97 ? 22.153 -12.891 -17.396 1.00 52.28 97 GLU A O 1
ATOM 729 N N . THR A 1 98 ? 22.187 -12.501 -15.198 1.00 57.97 98 THR A N 1
ATOM 730 C CA . THR A 1 98 ? 20.945 -11.699 -15.257 1.00 57.97 98 THR A CA 1
ATOM 731 C C . THR A 1 98 ? 21.205 -10.391 -15.992 1.00 57.97 98 THR A C 1
ATOM 733 O O . THR A 1 98 ? 21.989 -9.552 -15.536 1.00 57.97 98 THR A O 1
ATOM 736 N N . ALA A 1 99 ? 20.547 -10.218 -17.135 1.00 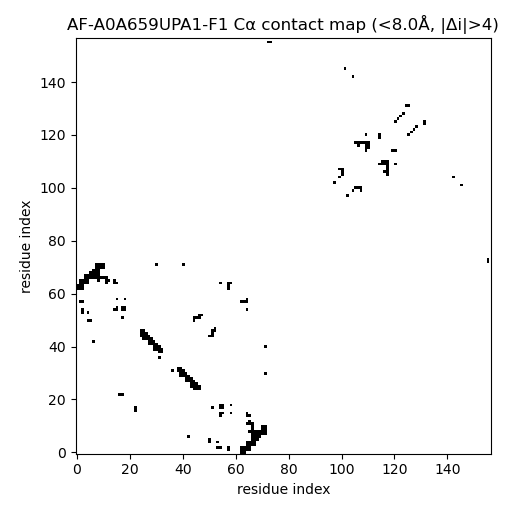65.94 99 ALA A N 1
ATOM 737 C CA . ALA A 1 99 ? 20.723 -9.045 -17.968 1.00 65.94 99 ALA A CA 1
ATOM 738 C C . ALA A 1 99 ? 20.337 -7.756 -17.205 1.00 65.94 99 ALA A C 1
ATOM 740 O O . ALA A 1 99 ? 19.367 -7.764 -16.448 1.00 65.94 99 ALA A O 1
ATOM 741 N N . PRO A 1 100 ? 21.044 -6.626 -17.405 1.00 67.12 100 PRO A N 1
ATOM 742 C CA . PRO A 1 100 ? 20.824 -5.391 -16.639 1.00 67.12 100 PRO A CA 1
ATOM 743 C C . PRO A 1 100 ? 19.373 -4.885 -16.628 1.00 67.12 100 PRO A C 1
ATOM 745 O O . PRO A 1 100 ? 18.912 -4.358 -15.621 1.00 67.12 100 PRO A O 1
ATOM 748 N N . HIS A 1 101 ? 18.634 -5.104 -17.719 1.00 69.00 101 HIS A N 1
ATOM 749 C CA . HIS A 1 101 ? 17.227 -4.712 -17.853 1.00 69.00 101 HIS A CA 1
ATOM 750 C C . HIS A 1 101 ? 16.260 -5.550 -17.003 1.00 69.00 101 HIS A C 1
ATOM 752 O O . HIS A 1 101 ? 15.127 -5.132 -16.802 1.00 69.00 101 HIS A O 1
ATOM 758 N N . LEU A 1 102 ? 16.684 -6.716 -16.509 1.00 71.31 102 LEU A N 1
ATOM 759 C CA . LEU A 1 102 ? 15.899 -7.539 -15.584 1.00 71.31 102 LEU A CA 1
ATOM 760 C C . LEU A 1 102 ? 16.055 -7.074 -14.137 1.00 71.31 102 LEU A C 1
ATOM 762 O O . LEU A 1 102 ? 15.155 -7.266 -13.328 1.00 71.31 102 LEU A O 1
ATOM 766 N N . ARG A 1 103 ? 17.194 -6.450 -13.816 1.00 76.06 103 ARG A N 1
ATOM 767 C CA . ARG A 1 103 ? 17.454 -5.882 -12.488 1.00 76.06 103 ARG A CA 1
ATOM 768 C C . ARG A 1 103 ? 16.781 -4.528 -12.315 1.00 76.06 103 ARG A C 1
ATOM 770 O O . ARG A 1 103 ? 16.190 -4.280 -11.274 1.00 76.06 103 ARG A O 1
ATOM 777 N N . ASP A 1 104 ? 16.874 -3.677 -13.334 1.00 83.62 104 ASP A N 1
ATOM 778 C CA . ASP A 1 104 ? 16.278 -2.343 -13.321 1.00 83.62 104 ASP A CA 1
ATOM 779 C C . ASP A 1 104 ? 15.596 -2.033 -14.667 1.00 83.62 104 ASP A C 1
ATOM 781 O O . ASP A 1 104 ? 16.174 -1.389 -15.554 1.00 83.62 104 ASP A O 1
ATOM 785 N N . PRO A 1 105 ? 14.361 -2.527 -14.863 1.00 85.75 105 PRO A N 1
ATOM 786 C CA . PRO A 1 105 ? 13.635 -2.323 -16.109 1.00 85.75 105 PRO A CA 1
ATOM 787 C C . PRO A 1 105 ? 13.247 -0.857 -16.334 1.00 85.75 105 PRO A C 1
ATOM 789 O O . PRO A 1 105 ? 13.197 -0.409 -17.480 1.00 85.75 105 PRO A O 1
ATOM 792 N N . ILE A 1 106 ? 13.002 -0.090 -15.266 1.00 88.50 106 ILE A N 1
ATOM 793 C CA . ILE A 1 106 ? 12.686 1.341 -15.367 1.00 88.50 106 ILE A CA 1
ATOM 794 C C . ILE A 1 106 ? 13.937 2.134 -15.750 1.00 88.50 106 ILE A C 1
ATOM 796 O O . ILE A 1 106 ? 13.872 2.948 -16.670 1.00 88.50 106 ILE A O 1
ATOM 800 N N . GLY A 1 107 ? 15.089 1.855 -15.138 1.00 89.38 107 GLY A N 1
ATOM 801 C CA . GLY A 1 107 ? 16.358 2.475 -15.513 1.00 89.38 107 GLY A CA 1
ATOM 802 C C . GLY A 1 107 ? 16.750 2.193 -16.962 1.00 89.38 107 GLY A C 1
ATOM 803 O O . GLY A 1 107 ? 17.202 3.096 -17.665 1.00 89.38 107 GLY A O 1
ATOM 804 N N . ALA A 1 108 ? 16.498 0.981 -17.467 1.00 87.25 108 ALA A N 1
ATOM 805 C CA . ALA A 1 108 ? 16.720 0.662 -18.879 1.00 87.25 108 ALA A CA 1
ATOM 806 C C . ALA A 1 108 ? 15.845 1.514 -19.824 1.00 87.25 108 ALA A C 1
ATOM 808 O O . ALA A 1 108 ? 16.330 1.999 -20.850 1.00 87.25 108 ALA A O 1
ATOM 809 N N . LEU A 1 109 ? 14.571 1.735 -19.473 1.00 87.12 109 LEU A N 1
ATOM 810 C CA . LEU A 1 109 ? 13.674 2.622 -20.226 1.00 87.12 109 LEU A CA 1
ATOM 811 C C . LEU A 1 109 ? 14.127 4.086 -20.151 1.00 87.12 109 LEU A C 1
ATOM 813 O O . LEU A 1 109 ? 14.135 4.777 -21.171 1.00 87.12 109 LEU A O 1
ATOM 817 N N . ALA A 1 110 ? 14.550 4.541 -18.973 1.00 91.88 110 ALA A N 1
ATOM 818 C CA . ALA A 1 110 ? 15.052 5.892 -18.753 1.00 91.88 110 ALA A CA 1
ATOM 819 C C . ALA A 1 110 ? 16.304 6.180 -19.601 1.00 91.88 110 ALA A C 1
ATOM 821 O O . ALA A 1 110 ? 16.358 7.188 -20.308 1.00 91.88 110 ALA A O 1
ATOM 822 N N . GLN A 1 111 ? 17.266 5.252 -19.632 1.00 91.25 111 GLN A N 1
ATOM 823 C CA . GLN A 1 111 ? 18.467 5.359 -20.468 1.00 91.25 111 GLN A CA 1
ATOM 824 C C . GLN A 1 111 ? 18.134 5.406 -21.961 1.00 91.25 111 GLN A C 1
ATOM 826 O O . GLN A 1 111 ? 18.697 6.218 -22.698 1.00 91.25 111 GLN A O 1
ATOM 831 N N . ALA A 1 112 ? 17.184 4.585 -22.419 1.00 88.75 112 ALA A N 1
ATOM 832 C CA . ALA A 1 112 ? 16.708 4.629 -23.802 1.00 88.75 112 ALA A CA 1
ATOM 833 C C . ALA A 1 112 ? 16.033 5.971 -24.147 1.00 88.75 112 ALA A C 1
ATOM 835 O O . ALA A 1 112 ? 16.110 6.424 -25.291 1.00 88.75 112 ALA A O 1
ATOM 836 N N . ALA A 1 113 ? 15.415 6.624 -23.159 1.00 89.19 113 ALA A N 1
ATOM 837 C CA . ALA A 1 113 ? 14.854 7.967 -23.269 1.00 89.19 113 ALA A CA 1
ATOM 838 C C . ALA A 1 113 ? 15.899 9.095 -23.116 1.00 89.19 113 ALA A C 1
ATOM 840 O O . ALA A 1 113 ? 15.553 10.263 -23.286 1.00 89.19 113 ALA A O 1
ATOM 841 N N . GLY A 1 114 ? 17.170 8.770 -22.846 1.00 94.31 114 GLY A N 1
ATOM 842 C CA . GLY A 1 114 ? 18.271 9.731 -22.722 1.00 94.31 114 GLY A CA 1
ATOM 843 C C . GLY A 1 114 ? 18.513 10.271 -21.309 1.00 94.31 114 GLY A C 1
ATOM 844 O O . GLY A 1 114 ? 19.240 11.254 -21.168 1.00 94.31 114 GLY A O 1
ATOM 845 N N . TYR A 1 115 ? 17.928 9.651 -20.283 1.00 94.62 115 TYR A N 1
ATOM 846 C CA . TYR A 1 115 ? 18.156 9.991 -18.877 1.00 94.62 115 TYR A CA 1
ATOM 847 C C . TYR A 1 115 ? 19.321 9.179 -18.301 1.00 94.62 115 TYR A C 1
ATOM 849 O O . TYR A 1 115 ? 19.624 8.080 -18.766 1.00 94.62 115 TYR A O 1
ATOM 857 N N . GLU A 1 116 ? 19.986 9.732 -17.288 1.00 91.56 116 GLU A N 1
ATOM 858 C CA . GLU A 1 116 ? 21.086 9.058 -16.585 1.00 91.56 116 GLU A CA 1
ATOM 859 C C . GLU A 1 116 ? 20.572 7.938 -15.666 1.00 91.56 116 GLU A C 1
ATOM 861 O O . GLU A 1 116 ? 21.209 6.890 -15.547 1.00 91.56 116 GLU A O 1
ATOM 866 N N . ASP A 1 117 ? 19.391 8.135 -15.077 1.00 88.94 117 ASP A N 1
ATOM 867 C CA . ASP A 1 117 ? 18.789 7.246 -14.091 1.00 88.94 117 ASP A CA 1
ATOM 868 C C . ASP A 1 117 ? 17.247 7.254 -14.157 1.00 88.94 117 ASP A C 1
ATOM 870 O O . ASP A 1 117 ? 16.627 8.138 -14.762 1.00 88.94 117 ASP A O 1
ATOM 874 N N . GLY A 1 118 ? 16.637 6.237 -13.541 1.00 90.56 118 GLY A N 1
ATOM 875 C CA . GLY A 1 118 ? 15.187 6.053 -13.503 1.00 90.56 118 GLY A CA 1
ATOM 876 C C . GLY A 1 118 ? 14.434 7.102 -12.681 1.00 90.56 118 GLY A C 1
ATOM 877 O O . GLY A 1 118 ? 13.326 7.466 -13.065 1.00 90.56 118 GLY A O 1
ATOM 878 N N . GLU A 1 119 ? 15.031 7.633 -11.612 1.00 93.50 119 GLU A N 1
ATOM 879 C CA . GLU A 1 119 ? 14.391 8.612 -10.720 1.00 93.50 119 GLU A CA 1
ATOM 880 C C . GLU A 1 119 ? 14.229 9.967 -11.412 1.00 93.50 119 GLU A C 1
ATOM 882 O O . GLU A 1 119 ? 13.155 10.565 -11.382 1.00 93.50 119 GLU A O 1
ATOM 887 N N . SER A 1 120 ? 15.265 10.426 -12.117 1.00 93.81 120 SER A N 1
ATOM 888 C CA . SER A 1 120 ? 15.227 11.649 -12.921 1.00 93.81 120 SER A CA 1
ATOM 889 C C . SER A 1 120 ? 14.151 11.572 -14.007 1.00 93.81 120 SER A C 1
ATOM 891 O O . SER A 1 120 ? 13.418 12.537 -14.236 1.00 93.81 120 SER A O 1
ATOM 893 N N . TRP A 1 121 ? 14.032 10.414 -14.665 1.00 93.69 121 TRP A N 1
ATOM 894 C CA . TRP A 1 121 ? 12.985 10.170 -15.655 1.00 93.69 121 TRP A CA 1
ATOM 895 C C . TRP A 1 121 ? 11.591 10.130 -15.020 1.00 93.69 121 TRP A C 1
ATOM 897 O O . TRP A 1 121 ? 10.666 10.745 -15.550 1.00 93.69 121 TRP A O 1
ATOM 907 N N . TRP A 1 122 ? 11.434 9.451 -13.881 1.00 91.81 122 TRP A N 1
ATOM 908 C CA . TRP A 1 122 ? 10.161 9.352 -13.167 1.00 91.81 122 TRP A CA 1
ATOM 909 C C . TRP A 1 122 ? 9.669 10.721 -12.689 1.00 91.81 122 TRP A C 1
ATOM 911 O O . TRP A 1 122 ? 8.522 11.095 -12.942 1.00 91.81 122 TRP A O 1
ATOM 921 N N . ALA A 1 123 ? 10.553 11.509 -12.076 1.00 93.38 123 ALA A N 1
ATOM 922 C CA . ALA A 1 123 ? 10.244 12.851 -11.605 1.00 93.38 123 ALA A CA 1
ATOM 923 C C . ALA A 1 123 ? 9.749 13.758 -12.744 1.00 93.38 123 ALA A C 1
ATOM 925 O O . ALA A 1 123 ? 8.744 14.447 -12.587 1.00 93.38 123 ALA A O 1
ATOM 926 N N . ASP A 1 124 ? 10.421 13.743 -13.897 1.00 92.31 124 ASP A N 1
ATOM 927 C CA . ASP A 1 124 ? 10.072 14.589 -15.044 1.00 92.31 124 ASP A CA 1
ATOM 928 C C . ASP A 1 124 ? 8.795 14.104 -15.755 1.00 92.31 124 ASP A C 1
ATOM 930 O O . ASP A 1 124 ? 7.839 14.858 -15.943 1.00 92.31 124 ASP A O 1
ATOM 934 N N . ILE A 1 125 ? 8.738 12.817 -16.108 1.00 90.31 125 ILE A N 1
ATOM 935 C CA . ILE A 1 125 ? 7.690 12.268 -16.977 1.00 90.31 125 ILE A CA 1
ATOM 936 C C . ILE A 1 125 ? 6.408 11.899 -16.223 1.00 90.31 125 ILE A C 1
ATOM 938 O O . ILE A 1 125 ? 5.330 11.938 -16.829 1.00 90.31 125 ILE A O 1
ATOM 942 N N . ILE A 1 126 ? 6.500 11.540 -14.939 1.00 88.44 126 ILE A N 1
ATOM 943 C CA . ILE A 1 126 ? 5.369 11.047 -14.141 1.00 88.44 126 ILE A CA 1
ATOM 944 C C . ILE A 1 126 ? 4.952 12.056 -13.072 1.00 88.44 126 ILE A C 1
ATOM 946 O O . ILE A 1 126 ? 3.784 12.437 -13.033 1.00 88.44 126 ILE A O 1
ATOM 950 N N . GLU A 1 127 ? 5.866 12.498 -12.207 1.00 90.25 127 GLU A N 1
ATOM 951 C CA . GLU A 1 127 ? 5.488 13.306 -11.036 1.00 90.25 127 GLU A CA 1
ATOM 952 C C . GLU A 1 127 ? 5.207 14.770 -11.380 1.00 90.25 127 GLU A C 1
ATOM 954 O O . GLU A 1 127 ? 4.247 15.364 -10.886 1.00 90.25 127 GLU A O 1
ATOM 959 N N . GLN A 1 128 ? 6.051 15.364 -12.223 1.00 91.69 128 GLN A N 1
ATOM 960 C CA . GLN A 1 128 ? 5.971 16.780 -12.585 1.00 91.69 128 GLN A CA 1
ATOM 961 C C . GLN A 1 128 ? 5.139 17.022 -13.842 1.00 91.69 128 GLN A C 1
ATOM 963 O O . GLN A 1 128 ? 4.802 18.171 -14.135 1.00 91.69 128 GLN A O 1
ATOM 968 N N . ASN A 1 129 ? 4.777 15.963 -14.568 1.00 87.25 129 ASN A N 1
ATOM 969 C CA . ASN A 1 129 ? 3.998 16.061 -15.789 1.00 87.25 129 ASN A CA 1
ATOM 970 C C . ASN A 1 129 ? 2.483 16.028 -15.501 1.00 87.25 129 ASN A C 1
ATOM 972 O O . ASN A 1 129 ? 1.926 14.968 -15.205 1.00 87.25 129 ASN A O 1
ATOM 976 N N . PRO A 1 130 ? 1.764 17.154 -15.653 1.00 82.50 130 PRO A N 1
ATOM 977 C CA . PRO A 1 130 ? 0.320 17.190 -15.441 1.00 82.50 130 PRO A CA 1
ATOM 978 C C . PRO A 1 130 ? -0.476 16.496 -16.560 1.00 82.50 130 PRO A C 1
ATOM 980 O O . PRO A 1 130 ? -1.669 16.245 -16.388 1.00 82.50 130 PRO A O 1
ATOM 983 N N . GLU A 1 131 ? 0.151 16.189 -17.700 1.00 86.19 131 GLU A N 1
ATOM 984 C CA . GLU A 1 131 ? -0.464 15.515 -18.845 1.00 86.19 131 GLU A CA 1
ATOM 985 C C . GLU A 1 131 ? 0.355 14.270 -19.238 1.00 86.19 131 GLU A C 1
ATOM 987 O O . GLU A 1 131 ? 1.064 14.268 -20.247 1.00 86.19 131 GLU A O 1
ATOM 992 N N . PRO A 1 132 ? 0.245 13.164 -18.476 1.00 77.62 132 PRO A N 1
ATOM 993 C CA . PRO A 1 132 ? 1.057 11.958 -18.679 1.00 77.62 132 PRO A CA 1
ATOM 994 C C . PRO A 1 132 ? 0.829 11.268 -20.038 1.00 77.62 132 PRO A C 1
ATOM 996 O O . PRO A 1 132 ? 1.584 10.379 -20.432 1.00 77.62 132 PRO A O 1
ATOM 999 N N . GLY A 1 133 ? -0.202 11.663 -20.793 1.00 83.88 133 GLY A N 1
ATOM 1000 C CA . GLY A 1 133 ? -0.491 11.095 -22.107 1.00 83.88 133 GLY A CA 1
ATOM 1001 C C . GLY A 1 133 ? -0.615 9.561 -22.048 1.00 83.88 133 GLY A C 1
ATOM 1002 O O . GLY A 1 133 ? -1.219 9.032 -21.113 1.00 83.88 133 GLY A O 1
ATOM 1003 N N . PRO A 1 134 ? -0.063 8.816 -23.025 1.00 87.81 134 PRO A N 1
ATOM 1004 C CA . PRO A 1 134 ? -0.136 7.357 -23.050 1.00 87.81 134 PRO A CA 1
ATOM 1005 C C . PRO A 1 134 ? 0.957 6.664 -22.213 1.00 87.81 134 PRO A C 1
ATOM 1007 O O . PRO A 1 134 ? 1.128 5.453 -22.356 1.00 87.81 134 PRO A O 1
ATOM 1010 N N . ILE A 1 135 ? 1.715 7.382 -21.370 1.00 87.25 135 ILE A N 1
ATOM 1011 C CA . ILE A 1 135 ? 2.932 6.837 -20.745 1.00 87.25 135 ILE A CA 1
ATOM 1012 C C . ILE A 1 135 ? 2.676 5.573 -19.923 1.00 87.25 135 ILE A C 1
ATOM 1014 O O . ILE A 1 135 ? 3.410 4.601 -20.052 1.00 87.25 135 ILE A O 1
ATOM 1018 N N . PHE A 1 136 ? 1.586 5.524 -19.155 1.00 88.31 136 PHE A N 1
ATOM 1019 C CA . PHE A 1 136 ? 1.251 4.347 -18.352 1.00 88.31 136 PHE A CA 1
ATOM 1020 C C . PHE A 1 136 ? 0.951 3.116 -19.211 1.00 88.31 136 PHE A C 1
ATOM 1022 O O . PHE A 1 136 ? 1.305 2.003 -18.830 1.00 88.31 136 PHE A O 1
ATOM 1029 N N . ALA A 1 137 ? 0.344 3.305 -20.388 1.00 90.25 137 ALA A N 1
ATOM 1030 C CA . ALA A 1 137 ? 0.128 2.213 -21.331 1.00 90.25 137 ALA A CA 1
ATOM 1031 C C . ALA A 1 137 ? 1.459 1.720 -21.918 1.00 90.25 137 ALA A C 1
ATOM 1033 O O . ALA A 1 137 ? 1.653 0.515 -22.037 1.00 90.25 137 ALA A O 1
ATOM 1034 N N . ALA A 1 138 ? 2.390 2.632 -22.218 1.00 88.44 138 ALA A N 1
ATOM 1035 C CA . ALA A 1 138 ? 3.726 2.277 -22.694 1.00 88.44 138 ALA A CA 1
ATOM 1036 C C . ALA A 1 138 ? 4.555 1.542 -21.624 1.00 88.44 138 ALA A C 1
ATOM 1038 O O . ALA A 1 138 ? 5.196 0.542 -21.933 1.00 88.44 138 ALA A O 1
ATOM 1039 N N . ILE A 1 139 ? 4.499 1.980 -20.361 1.00 89.19 139 ILE A N 1
ATOM 1040 C CA . ILE A 1 139 ? 5.144 1.279 -19.238 1.00 89.19 139 ILE A CA 1
ATOM 1041 C C . ILE A 1 139 ? 4.541 -0.120 -19.077 1.00 89.19 139 ILE A C 1
ATOM 1043 O O . ILE A 1 139 ? 5.275 -1.096 -18.942 1.00 89.19 139 ILE A O 1
ATOM 1047 N N . ALA A 1 140 ? 3.211 -0.243 -19.120 1.00 90.25 140 ALA A N 1
ATOM 1048 C CA . ALA A 1 140 ? 2.543 -1.535 -19.005 1.00 90.25 140 ALA A CA 1
ATOM 1049 C C . ALA A 1 140 ? 2.935 -2.502 -20.138 1.00 90.25 140 ALA A C 1
ATOM 1051 O O . ALA A 1 140 ? 3.172 -3.682 -19.870 1.00 90.25 140 ALA A O 1
ATOM 1052 N N . ASP A 1 141 ? 3.036 -2.008 -21.373 1.00 90.19 141 ASP A N 1
ATOM 1053 C CA . ASP A 1 141 ? 3.476 -2.775 -22.546 1.00 90.19 141 ASP A CA 1
ATOM 1054 C C . ASP A 1 141 ? 4.939 -3.229 -22.415 1.00 90.19 141 ASP A C 1
ATOM 1056 O O . ASP A 1 141 ? 5.246 -4.416 -22.555 1.00 90.19 141 ASP A O 1
ATOM 1060 N N . ALA A 1 142 ? 5.831 -2.315 -22.019 1.00 87.44 142 ALA A N 1
ATOM 1061 C CA . ALA A 1 142 ? 7.237 -2.621 -21.772 1.00 87.44 142 ALA A CA 1
ATOM 1062 C C . ALA A 1 142 ? 7.405 -3.692 -20.681 1.00 87.44 142 ALA A C 1
ATOM 1064 O O . ALA A 1 142 ? 8.085 -4.694 -20.891 1.00 87.44 142 ALA A O 1
ATOM 1065 N N . MET A 1 143 ? 6.725 -3.535 -19.541 1.00 87.69 143 MET A N 1
ATOM 1066 C CA . MET A 1 143 ? 6.778 -4.506 -18.442 1.00 87.69 143 MET A CA 1
ATOM 1067 C C . MET A 1 143 ? 6.167 -5.857 -18.820 1.00 87.69 143 MET A C 1
ATOM 1069 O O . MET A 1 143 ? 6.600 -6.892 -18.320 1.00 87.69 143 MET A O 1
ATOM 1073 N N . THR A 1 144 ? 5.156 -5.871 -19.692 1.00 87.75 144 THR A N 1
ATOM 1074 C CA . THR A 1 144 ? 4.565 -7.116 -20.203 1.00 87.75 144 THR A CA 1
ATOM 1075 C C . THR A 1 144 ? 5.542 -7.841 -21.116 1.00 87.75 144 THR A C 1
ATOM 1077 O O . THR A 1 144 ? 5.792 -9.020 -20.897 1.00 87.75 144 THR A O 1
ATOM 1080 N N . THR A 1 145 ? 6.171 -7.124 -22.046 1.00 86.25 145 THR A N 1
ATOM 1081 C CA . THR A 1 145 ? 7.197 -7.676 -22.941 1.00 86.25 145 THR A CA 1
ATOM 1082 C C . THR A 1 145 ? 8.369 -8.269 -22.158 1.00 86.25 145 THR A C 1
ATOM 1084 O O . THR A 1 145 ? 8.836 -9.361 -22.473 1.00 86.25 145 THR A O 1
ATOM 1087 N N . LEU A 1 146 ? 8.821 -7.581 -21.103 1.00 81.75 146 LEU A N 1
ATOM 1088 C CA . LEU A 1 146 ? 9.878 -8.089 -20.226 1.00 81.75 146 LEU A CA 1
ATOM 1089 C C . LEU A 1 146 ? 9.470 -9.396 -19.537 1.00 81.75 146 LEU A C 1
ATOM 1091 O O . LEU A 1 146 ? 10.245 -10.343 -19.530 1.00 81.75 146 LEU A O 1
ATOM 1095 N N . ARG A 1 147 ? 8.238 -9.479 -19.019 1.00 81.19 147 ARG A N 1
ATOM 1096 C CA . ARG A 1 147 ? 7.725 -10.702 -18.381 1.00 81.19 147 ARG A CA 1
ATOM 1097 C C . ARG A 1 147 ? 7.507 -11.857 -19.356 1.00 81.19 147 ARG A C 1
ATOM 1099 O O . ARG A 1 147 ? 7.685 -12.997 -18.958 1.00 81.19 147 ARG A O 1
ATOM 1106 N N . GLU A 1 148 ? 7.124 -11.599 -20.606 1.00 81.88 148 GLU A N 1
ATOM 1107 C CA . GLU A 1 148 ? 6.974 -12.652 -21.627 1.00 81.88 148 GLU A CA 1
ATOM 1108 C C . GLU A 1 148 ? 8.309 -13.325 -21.986 1.00 81.88 148 GLU A C 1
ATOM 1110 O O . GLU A 1 148 ? 8.319 -14.472 -22.435 1.00 81.88 148 GLU A O 1
ATOM 1115 N N . GLY A 1 149 ? 9.428 -12.623 -21.783 1.00 70.12 149 GLY A N 1
ATOM 1116 C CA . GLY A 1 149 ? 10.773 -13.182 -21.912 1.00 70.12 149 GLY A CA 1
ATOM 1117 C C . GLY A 1 149 ? 11.209 -14.048 -20.725 1.00 70.12 149 GLY A C 1
ATOM 1118 O O . GLY A 1 149 ? 12.186 -14.785 -20.856 1.00 70.12 149 GLY A O 1
ATOM 1119 N N . GLU A 1 150 ? 10.488 -13.988 -19.602 1.00 65.19 150 GLU A N 1
ATOM 1120 C CA . GLU A 1 150 ? 10.812 -14.673 -18.351 1.00 65.19 150 GLU A CA 1
ATOM 1121 C C . GLU A 1 150 ? 9.997 -15.965 -18.168 1.00 65.19 150 GLU A C 1
ATOM 1123 O O . GLU A 1 150 ? 8.854 -16.099 -18.615 1.00 65.19 150 GLU A O 1
ATOM 1128 N N . GLY A 1 151 ? 10.600 -16.952 -17.501 1.00 59.47 151 GLY A N 1
ATOM 1129 C CA . GLY A 1 151 ? 9.912 -18.181 -17.097 1.00 59.47 151 GLY A CA 1
ATOM 1130 C C . GLY A 1 151 ? 8.853 -17.934 -16.008 1.00 59.47 151 GLY A C 1
ATOM 1131 O O . GLY A 1 151 ? 8.762 -16.836 -15.461 1.00 59.47 151 GLY A O 1
ATOM 1132 N N . PRO A 1 152 ? 8.030 -18.942 -15.660 1.00 58.12 152 PRO A N 1
ATOM 1133 C CA . PRO A 1 152 ? 7.060 -18.804 -14.576 1.00 58.12 152 PRO A CA 1
ATOM 1134 C C . PRO A 1 152 ? 7.752 -18.433 -13.255 1.00 58.12 152 PRO A C 1
ATOM 1136 O O . PRO A 1 152 ? 8.795 -18.995 -12.920 1.00 58.12 152 PRO A O 1
ATOM 1139 N N . LEU A 1 153 ? 7.143 -17.511 -12.498 1.00 57.53 153 LEU A N 1
ATOM 1140 C CA . LEU A 1 153 ? 7.547 -17.221 -11.120 1.00 57.53 153 LEU A CA 1
ATOM 1141 C C . LEU A 1 153 ? 7.432 -18.506 -10.292 1.00 57.53 153 LEU A C 1
ATOM 1143 O O . LEU A 1 153 ? 6.457 -19.246 -10.442 1.00 57.53 153 LEU A O 1
ATOM 1147 N N . ALA A 1 154 ? 8.419 -18.768 -9.433 1.00 53.94 154 ALA A N 1
ATOM 1148 C CA . ALA A 1 154 ? 8.325 -19.857 -8.467 1.00 53.94 154 ALA A CA 1
ATOM 1149 C C . ALA A 1 154 ? 7.047 -19.685 -7.626 1.00 53.94 154 ALA A C 1
ATOM 1151 O O . ALA A 1 154 ? 6.699 -18.564 -7.246 1.00 53.94 154 ALA A O 1
ATOM 1152 N N . GLU A 1 155 ? 6.328 -20.781 -7.376 1.00 44.03 155 GLU A N 1
ATOM 1153 C CA . GLU A 1 155 ? 5.177 -20.745 -6.475 1.00 44.03 155 GLU A CA 1
ATOM 1154 C C . GLU A 1 155 ? 5.657 -20.322 -5.082 1.00 44.03 155 GLU A C 1
ATOM 1156 O O . GLU A 1 155 ? 6.645 -20.848 -4.570 1.00 44.03 155 GLU A O 1
ATOM 1161 N N . PHE A 1 156 ? 4.979 -19.337 -4.493 1.00 45.19 156 PHE A N 1
ATOM 1162 C CA . PHE A 1 156 ? 5.193 -18.968 -3.099 1.00 45.19 156 PHE A CA 1
ATOM 1163 C C . PHE A 1 156 ? 4.644 -20.113 -2.228 1.00 45.19 156 PHE A C 1
ATOM 1165 O O . PHE A 1 156 ? 3.434 -20.354 -2.268 1.00 45.19 156 PHE A O 1
ATOM 1172 N N . GLU A 1 157 ? 5.515 -20.838 -1.514 1.00 37.34 157 GLU A N 1
ATOM 1173 C CA . GLU A 1 157 ? 5.123 -21.845 -0.503 1.00 37.34 157 GLU A CA 1
ATOM 1174 C C . GLU A 1 157 ? 4.480 -21.207 0.736 1.00 37.34 157 GLU A C 1
ATOM 1176 O O . GLU A 1 157 ? 4.976 -20.153 1.202 1.00 37.34 157 GLU A O 1
#

Foldseek 3Di:
DEDEDADAQVCQVCLLVLQDPVNADQDWDWDADPVCRVLIDIDTDGPPDPSSVSSNVCNVVVHHYGYDDHHSLDDDPPPCVCPPVPPDPPCVVVVVPDDPCNVPVQQVVCVVVVHPGNVVVCCVQPVPDPCNDCVVVVVVVSVVVVVVVDDDDDDRD

Radius of gyration: 20.19 Å; Cα contacts (8 Å, |Δi|>4): 145; chains: 1; bounding box: 51×41×45 Å

Sequence (157 aa):
VAVLIEGPADASALLPLLARPEMQPPVALLCYPEDDPASTSFWPFAEFSPEYQAALWAVGNNAALRFIDLPSSARVAPLDDAQEAAADETEAKVESETAPHLRDPIGALAQAAGYEDGESWWADIIEQNPEPGPIFAAIADAMTTLREGEGPLAEFE

pLDDT: mean 81.94, std 20.29, range [30.61, 98.44]